Protein AF-A0A7J6NC53-F1 (afdb_monomer_lite)

Sequence (158 aa):
STALTKLRNRLVHRGLPVTLIGENATPLIERMGGYELSWRHTWKHVEFQRIMLKAQLEQEDNIMSLCRLREDDRVIILDRGAFDGRTFCTAGEWEKVRNSNHIYTDQELFDRYDVVIHMTSAAVDRPQFYSYGVGSTNESRFHTPSMAAEADKLGREF

InterPro domains:
  IPR053227 TRPL channel trafficking regulator [PTHR34932] (1-154)

Foldseek 3Di:
DVVQVVVCVVCVVVVAAEAEAEADQVVVQVVVVHDDPVCQPHVNLLVVLLVRLVVQVVVLVVVVVVVVVDPHDHYYHYPDFSCLSVLSDDPVSVCSSCPPPVDDDPVRRVVSDPDDDQDQDCLPVPVVPDWEDDPTPCNNHHDDSVSSNSSSVVVVVD

Secondary structure (DSSP, 8-state):
-HHHHHHHHHHHHTT--EEEE--SHHHHHHHHTS--GGGTTSHHHHHHHHHHHHHHHHHHHHHHHHHHTSSS--EEEESS-GGGGGGGS-HHHHHHHHHTTT---HHHHHTT-S---PPPPHHHH-GGG---STTSS-TT----HHHHHHHHHHTT--

Structure (mmCIF, N/CA/C/O backbone):
data_AF-A0A7J6NC53-F1
#
_entry.id   AF-A0A7J6NC53-F1
#
loop_
_atom_site.group_PDB
_atom_site.id
_atom_site.type_symbol
_atom_site.label_atom_id
_atom_site.label_alt_id
_atom_site.label_comp_id
_atom_site.label_asym_id
_atom_site.label_entity_id
_atom_site.label_seq_id
_atom_site.pdbx_PDB_ins_code
_atom_site.Cartn_x
_atom_site.Cartn_y
_atom_site.Cartn_z
_atom_site.occupancy
_atom_site.B_iso_or_equiv
_atom_site.auth_seq_id
_atom_site.auth_comp_id
_atom_site.auth_asym_id
_atom_site.auth_atom_id
_atom_site.pdbx_PDB_model_num
ATOM 1 N N . SER A 1 1 ? -10.082 3.911 -6.261 1.00 62.19 1 SER A N 1
ATOM 2 C CA . SER A 1 1 ? -10.318 2.481 -6.554 1.00 62.19 1 SER A CA 1
ATOM 3 C C . SER A 1 1 ? -11.799 2.113 -6.400 1.00 62.19 1 SER A C 1
ATOM 5 O O . SER A 1 1 ? -12.355 2.281 -5.322 1.00 62.19 1 SER A O 1
ATOM 7 N N . THR A 1 2 ? -12.464 1.621 -7.458 1.00 80.62 2 THR A N 1
ATOM 8 C CA . THR A 1 2 ? -13.907 1.264 -7.457 1.00 80.62 2 THR A CA 1
ATOM 9 C C . THR A 1 2 ? -14.245 0.087 -6.530 1.00 80.62 2 THR A C 1
ATOM 11 O O . THR A 1 2 ? -15.337 0.043 -5.961 1.00 80.62 2 THR A O 1
ATOM 14 N N . ALA A 1 3 ? -13.330 -0.874 -6.366 1.00 86.69 3 ALA A N 1
ATOM 15 C CA . ALA A 1 3 ? -13.553 -2.061 -5.537 1.00 86.69 3 ALA A CA 1
ATOM 16 C C . ALA A 1 3 ? -13.586 -1.719 -4.040 1.00 86.69 3 ALA A C 1
ATOM 18 O O . ALA A 1 3 ? -14.527 -2.105 -3.346 1.00 86.69 3 ALA A O 1
ATOM 19 N N . LEU A 1 4 ? -12.629 -0.914 -3.568 1.00 90.56 4 LEU A N 1
ATOM 20 C CA . LEU A 1 4 ? -12.551 -0.498 -2.165 1.00 90.56 4 LEU A CA 1
ATOM 21 C C . LEU A 1 4 ? -13.764 0.333 -1.745 1.00 90.56 4 LEU A C 1
ATOM 23 O O . LEU A 1 4 ? -14.346 0.091 -0.690 1.00 90.56 4 LEU A O 1
ATOM 27 N N . THR A 1 5 ? -14.220 1.254 -2.601 1.00 89.12 5 THR A N 1
ATOM 28 C CA . THR A 1 5 ? -15.446 2.021 -2.339 1.00 89.12 5 THR A CA 1
ATOM 29 C C . THR A 1 5 ? -16.669 1.109 -2.222 1.00 89.12 5 THR A C 1
ATOM 31 O O . THR A 1 5 ? -17.485 1.296 -1.319 1.00 89.12 5 THR A O 1
ATOM 34 N N . LYS A 1 6 ? -16.794 0.092 -3.088 1.00 93.25 6 LYS A N 1
ATOM 35 C CA . LYS A 1 6 ? -17.884 -0.895 -3.006 1.00 93.25 6 LYS A CA 1
ATOM 36 C C . LYS A 1 6 ? -17.812 -1.724 -1.720 1.00 93.25 6 LYS A C 1
ATOM 38 O O . LYS A 1 6 ? -18.848 -1.914 -1.085 1.00 93.25 6 LYS A O 1
ATOM 43 N N . LEU A 1 7 ? -16.622 -2.191 -1.335 1.00 94.19 7 LEU A N 1
ATOM 44 C CA . LEU A 1 7 ? -16.411 -2.956 -0.104 1.00 94.19 7 LEU A CA 1
ATOM 45 C C . LEU A 1 7 ? -16.778 -2.127 1.130 1.00 94.19 7 LEU A C 1
ATOM 47 O O . LEU A 1 7 ? -17.625 -2.549 1.916 1.00 94.19 7 LEU A O 1
ATOM 51 N N . ARG A 1 8 ? -16.231 -0.910 1.235 1.00 94.56 8 ARG A N 1
ATOM 52 C CA . ARG A 1 8 ? -16.557 0.048 2.297 1.00 94.56 8 ARG A CA 1
ATOM 53 C C . ARG A 1 8 ? -18.066 0.251 2.414 1.00 94.56 8 ARG A C 1
ATOM 55 O O . ARG A 1 8 ? -18.618 0.107 3.496 1.00 94.56 8 ARG A O 1
ATOM 62 N N . ASN A 1 9 ? -18.745 0.547 1.303 1.00 94.44 9 ASN A N 1
ATOM 63 C CA . ASN A 1 9 ? -20.187 0.807 1.317 1.00 94.44 9 ASN A CA 1
ATOM 64 C C . ASN A 1 9 ? -20.991 -0.411 1.799 1.00 94.44 9 ASN A C 1
ATOM 66 O O . ASN A 1 9 ? -21.963 -0.244 2.530 1.00 94.44 9 ASN A O 1
ATOM 70 N N . ARG A 1 10 ? -20.590 -1.632 1.421 1.00 96.00 10 ARG A N 1
ATOM 71 C CA . ARG A 1 10 ? -21.252 -2.861 1.883 1.00 96.00 10 ARG A CA 1
ATOM 72 C C . ARG A 1 10 ? -21.069 -3.102 3.379 1.00 96.00 10 ARG A C 1
ATOM 74 O O . ARG A 1 10 ? -22.021 -3.529 4.021 1.00 96.00 10 ARG A O 1
ATOM 81 N N . LEU A 1 11 ? -19.881 -2.841 3.921 1.00 95.69 11 LEU A N 1
ATOM 82 C CA . LEU A 1 11 ? -19.604 -2.995 5.353 1.00 95.69 11 LEU A CA 1
ATOM 83 C C . LEU A 1 11 ? -20.364 -1.955 6.180 1.00 95.69 11 LEU A C 1
ATOM 85 O O . LEU A 1 11 ? -21.060 -2.318 7.124 1.00 95.69 11 LEU A O 1
ATOM 89 N N . VAL A 1 12 ? -20.342 -0.693 5.746 1.00 95.38 12 VAL A N 1
ATOM 90 C CA . VAL A 1 12 ? -21.116 0.384 6.380 1.00 95.38 12 VAL A CA 1
ATOM 91 C C . VAL A 1 12 ? -22.616 0.082 6.348 1.00 95.38 12 VAL A C 1
ATOM 93 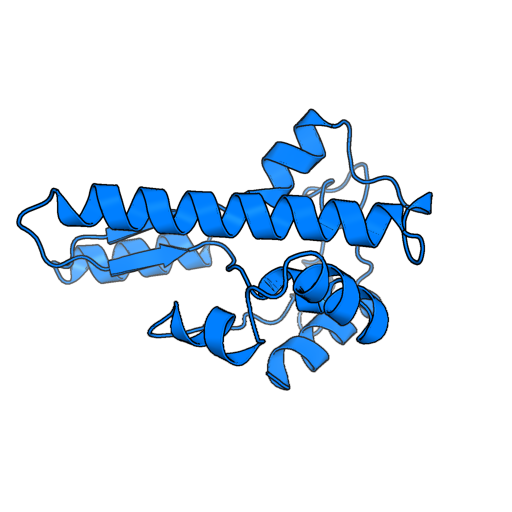O O . VAL A 1 12 ? -23.294 0.247 7.356 1.00 95.38 12 VAL A O 1
ATOM 96 N N . HIS A 1 13 ? -23.144 -0.432 5.232 1.00 96.69 13 HIS A N 1
ATOM 97 C CA . HIS A 1 13 ? -24.555 -0.829 5.139 1.00 96.69 13 HIS A CA 1
ATOM 98 C C . HIS A 1 13 ? -24.929 -1.974 6.097 1.00 96.69 13 HIS A C 1
ATOM 100 O O . HIS A 1 13 ? -26.090 -2.113 6.465 1.00 96.69 13 HIS A O 1
ATOM 106 N N . ARG A 1 14 ? -23.953 -2.781 6.526 1.00 96.31 14 ARG A N 1
ATOM 107 C CA . ARG A 1 14 ? -24.127 -3.824 7.547 1.00 96.31 14 ARG A CA 1
ATOM 108 C C . ARG A 1 14 ? -23.947 -3.307 8.979 1.00 96.31 14 ARG A C 1
ATOM 110 O O . ARG A 1 14 ? -23.967 -4.110 9.902 1.00 96.31 14 ARG A O 1
ATOM 117 N N . GLY A 1 15 ? -23.776 -1.998 9.164 1.00 95.81 15 GLY A N 1
ATOM 118 C CA . GLY A 1 15 ? -23.609 -1.373 10.476 1.00 95.81 15 GLY A CA 1
ATOM 119 C C . GLY A 1 15 ? -22.179 -1.401 11.015 1.00 95.81 15 GLY A C 1
ATOM 120 O O . GLY A 1 15 ? -21.986 -1.084 12.181 1.00 95.81 15 GLY A O 1
ATOM 121 N N . LEU A 1 16 ? -21.182 -1.758 10.197 1.00 95.38 16 LEU A N 1
ATOM 122 C CA . LEU A 1 16 ? -19.779 -1.758 10.614 1.00 95.38 16 LEU A CA 1
ATOM 123 C C . LEU A 1 16 ? -19.130 -0.400 10.307 1.00 95.38 16 LEU A C 1
ATOM 125 O O . LEU A 1 16 ? -19.106 0.007 9.139 1.00 95.38 16 LEU A O 1
ATOM 129 N N . PRO A 1 17 ? -18.566 0.299 11.305 1.00 95.69 17 PRO A N 1
ATOM 130 C CA . PRO A 1 17 ? -17.704 1.448 11.067 1.00 95.69 17 PRO A CA 1
ATOM 131 C C . PRO A 1 17 ? -16.481 1.050 10.234 1.00 95.69 17 PRO A C 1
ATOM 133 O O . PRO A 1 17 ? -15.879 -0.005 10.445 1.00 95.69 17 PRO A O 1
ATOM 136 N N . VAL A 1 18 ? -16.100 1.898 9.274 1.00 96.12 18 VAL A N 1
ATOM 137 C CA . VAL A 1 18 ? -14.970 1.627 8.374 1.00 96.12 18 VAL A CA 1
ATOM 138 C C . VAL A 1 18 ? -14.023 2.818 8.301 1.00 96.12 18 VAL A C 1
ATOM 140 O O . VAL A 1 18 ? -14.449 3.944 8.038 1.00 96.12 18 VAL A O 1
ATOM 143 N N . THR A 1 19 ? -12.728 2.547 8.442 1.00 95.56 19 THR A N 1
ATOM 144 C CA . THR A 1 19 ? -11.642 3.460 8.074 1.00 95.56 19 THR A CA 1
ATOM 145 C C . THR A 1 19 ? -11.059 2.998 6.738 1.00 95.56 19 THR A C 1
ATOM 147 O O . THR A 1 19 ? -10.536 1.894 6.655 1.00 95.56 19 THR A O 1
ATOM 150 N N . LEU A 1 20 ? -11.139 3.823 5.691 1.00 94.31 20 LEU A N 1
ATOM 151 C CA . LEU A 1 20 ? -10.489 3.545 4.405 1.00 94.31 20 LEU A CA 1
ATOM 152 C C . LEU A 1 20 ? -9.223 4.395 4.282 1.00 94.31 20 LEU A C 1
ATOM 154 O O . LEU A 1 20 ? -9.316 5.622 4.325 1.00 94.31 20 LEU A O 1
ATOM 158 N N . ILE A 1 21 ? -8.078 3.747 4.094 1.00 93.56 21 ILE A N 1
ATOM 159 C CA . ILE A 1 21 ? -6.770 4.383 3.933 1.00 93.56 21 ILE A CA 1
ATOM 160 C C . ILE A 1 21 ? -6.313 4.213 2.491 1.00 93.56 21 ILE A C 1
ATOM 162 O O . ILE A 1 21 ? -6.391 3.119 1.936 1.00 93.56 21 ILE A O 1
ATOM 166 N N . GLY A 1 22 ? -5.903 5.320 1.876 1.00 90.50 22 GLY A N 1
ATOM 167 C CA . GLY A 1 22 ? -5.344 5.323 0.529 1.00 90.50 22 GLY A CA 1
ATOM 168 C C . GLY A 1 22 ? -3.864 4.952 0.525 1.00 90.50 22 GLY A C 1
ATOM 169 O O . GLY A 1 22 ? -3.184 5.079 1.539 1.00 90.50 22 GLY A O 1
ATOM 170 N N . GLU A 1 23 ? -3.381 4.552 -0.644 1.00 88.75 23 GLU A N 1
ATOM 171 C CA . GLU A 1 23 ? -1.981 4.207 -0.870 1.00 88.75 23 GLU A CA 1
ATOM 172 C C . GLU A 1 23 ? -1.049 5.434 -0.800 1.00 88.75 23 GLU A C 1
ATOM 174 O O . GLU A 1 23 ? -1.476 6.572 -1.020 1.00 88.75 23 GLU A O 1
ATOM 179 N N . ASN A 1 24 ? 0.234 5.202 -0.497 1.00 89.56 24 ASN A N 1
ATOM 180 C CA . ASN A 1 24 ? 1.244 6.265 -0.377 1.00 89.56 24 ASN A CA 1
ATOM 181 C C . ASN A 1 24 ? 2.072 6.503 -1.650 1.00 89.56 24 ASN A C 1
ATOM 183 O O . ASN A 1 24 ? 2.637 7.582 -1.824 1.00 89.56 24 ASN A O 1
ATOM 187 N N . ALA A 1 25 ? 2.183 5.515 -2.532 1.00 88.25 25 ALA A N 1
ATOM 188 C CA . ALA A 1 25 ? 3.075 5.534 -3.683 1.00 88.25 25 ALA A CA 1
ATOM 189 C C . ALA A 1 25 ? 2.710 6.607 -4.721 1.00 88.25 25 ALA A C 1
ATOM 191 O O . ALA A 1 25 ? 3.568 7.429 -5.032 1.00 88.25 25 ALA A O 1
ATOM 192 N N . THR A 1 26 ? 1.480 6.659 -5.246 1.00 88.75 26 THR A N 1
ATOM 193 C CA . THR A 1 26 ? 1.084 7.651 -6.268 1.00 88.75 26 THR A CA 1
ATOM 194 C C . THR A 1 26 ? 1.333 9.082 -5.804 1.00 88.75 26 THR A C 1
ATOM 196 O O . THR A 1 26 ? 2.053 9.787 -6.512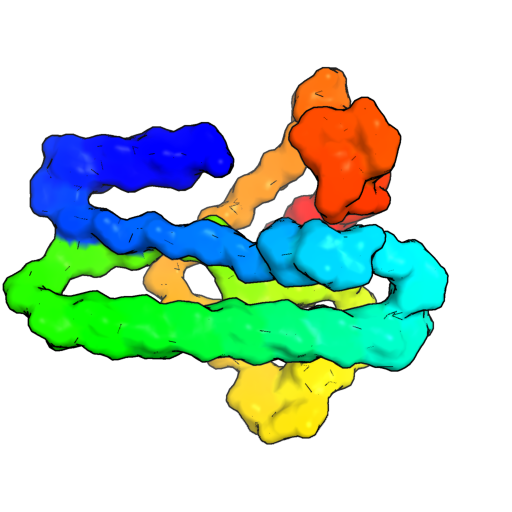 1.00 88.75 26 THR A O 1
ATOM 199 N N . PRO A 1 27 ? 0.847 9.536 -4.626 1.00 91.38 27 PRO A N 1
ATOM 200 C CA . PRO A 1 27 ? 1.053 10.924 -4.227 1.00 91.38 27 PRO A CA 1
ATOM 201 C C . PRO A 1 27 ? 2.528 11.257 -3.970 1.00 91.38 27 PRO A C 1
ATOM 203 O O . PRO A 1 27 ? 2.927 12.409 -4.139 1.00 91.38 27 PRO A O 1
ATOM 206 N N . LEU A 1 28 ? 3.356 10.292 -3.555 1.00 91.00 28 LEU A N 1
ATOM 207 C CA . LEU A 1 28 ? 4.797 10.508 -3.391 1.00 91.00 28 LEU A CA 1
ATOM 208 C C . LEU A 1 28 ? 5.528 10.551 -4.738 1.00 91.00 28 LEU A C 1
ATOM 210 O O . LEU A 1 28 ? 6.347 11.442 -4.958 1.00 91.00 28 LEU A O 1
ATOM 214 N N . ILE A 1 29 ? 5.208 9.628 -5.647 1.00 90.44 29 ILE A N 1
ATOM 215 C CA . ILE A 1 29 ? 5.777 9.558 -6.997 1.00 90.44 29 ILE A CA 1
ATOM 216 C C . ILE A 1 29 ? 5.442 10.833 -7.773 1.00 90.44 29 ILE A C 1
ATOM 218 O O . ILE A 1 29 ? 6.339 11.450 -8.339 1.00 90.44 29 ILE A O 1
ATOM 222 N N . GLU A 1 30 ? 4.181 11.267 -7.760 1.00 88.88 30 GLU A N 1
ATOM 223 C CA . GLU A 1 30 ? 3.746 12.491 -8.441 1.00 88.88 30 GLU A CA 1
ATOM 224 C C . GLU A 1 30 ? 4.477 13.728 -7.905 1.00 88.88 30 GLU A C 1
ATOM 226 O O . GLU A 1 30 ? 5.000 14.522 -8.686 1.00 88.88 30 GLU A O 1
ATOM 231 N N . ARG A 1 31 ? 4.597 13.871 -6.577 1.00 89.81 31 ARG A N 1
ATOM 232 C CA . ARG A 1 31 ? 5.298 15.011 -5.953 1.00 89.81 31 ARG A CA 1
ATOM 233 C C . ARG A 1 31 ? 6.794 15.052 -6.251 1.00 89.81 31 ARG A C 1
ATOM 235 O O . ARG A 1 31 ? 7.376 16.132 -6.246 1.00 89.81 31 ARG A O 1
ATOM 242 N N . MET A 1 32 ? 7.411 13.902 -6.497 1.00 88.88 32 MET A N 1
ATOM 243 C CA . MET A 1 32 ? 8.819 13.802 -6.884 1.00 88.88 32 MET A CA 1
ATOM 244 C C . MET A 1 32 ? 9.044 14.076 -8.383 1.00 88.88 32 MET A C 1
ATOM 246 O O . MET A 1 32 ? 10.188 14.208 -8.809 1.00 88.88 32 MET A O 1
ATOM 250 N N . GLY A 1 33 ? 7.974 14.192 -9.179 1.00 87.50 33 GLY A N 1
ATOM 251 C CA . GLY A 1 33 ? 8.052 14.368 -10.632 1.00 87.50 33 GLY A CA 1
ATOM 252 C C . GLY A 1 33 ? 8.041 13.058 -11.424 1.00 87.50 33 GLY A C 1
ATOM 253 O O . GLY A 1 33 ? 8.455 13.042 -12.580 1.00 87.50 33 GLY A O 1
ATOM 254 N N . GLY A 1 34 ? 7.567 11.965 -10.824 1.00 87.25 34 GLY A N 1
ATOM 255 C CA . GLY A 1 34 ? 7.485 10.645 -11.443 1.00 87.25 34 GLY A CA 1
ATOM 256 C C . GLY A 1 34 ? 8.563 9.674 -10.960 1.00 87.25 34 GLY A C 1
ATOM 257 O O . GLY A 1 34 ? 9.501 10.033 -10.250 1.00 87.25 34 GLY A O 1
ATOM 258 N N . TYR A 1 35 ? 8.404 8.404 -11.332 1.00 87.56 35 TYR A N 1
ATOM 259 C CA . TYR A 1 35 ? 9.418 7.378 -11.105 1.00 87.56 35 TYR A CA 1
ATOM 260 C C . TYR A 1 35 ? 10.396 7.360 -12.280 1.00 87.56 35 TYR A C 1
ATOM 262 O O . TYR A 1 35 ? 9.989 7.273 -13.439 1.00 87.56 35 TYR A O 1
ATOM 270 N N . GLU A 1 36 ? 11.688 7.401 -11.978 1.00 89.19 36 GLU A N 1
ATOM 2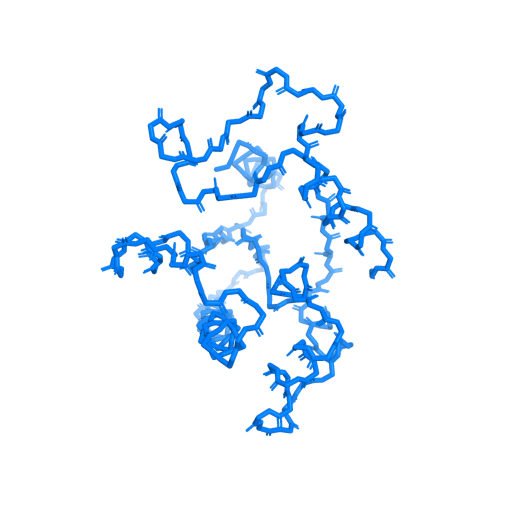71 C CA . GLU A 1 36 ? 12.746 7.395 -12.980 1.00 89.19 36 GLU A CA 1
ATOM 272 C C . GLU A 1 36 ? 13.117 5.953 -13.362 1.00 89.19 36 GLU A C 1
ATOM 274 O O . GLU A 1 36 ? 13.669 5.192 -12.564 1.00 89.19 36 GLU A O 1
ATOM 279 N N . LEU A 1 37 ? 12.831 5.573 -14.611 1.00 87.06 37 LEU A N 1
ATOM 280 C CA . LEU A 1 37 ? 13.020 4.204 -15.105 1.00 87.06 37 LEU A CA 1
ATOM 281 C C . LEU A 1 37 ? 14.476 3.726 -15.018 1.00 87.06 37 LEU A C 1
ATOM 283 O O . LEU A 1 37 ? 14.707 2.532 -14.821 1.00 87.06 37 LEU A O 1
ATOM 287 N N . SER A 1 38 ? 15.454 4.635 -15.107 1.00 91.38 38 SER A N 1
ATOM 288 C CA . SER A 1 38 ? 16.876 4.293 -14.956 1.00 91.38 38 SER A CA 1
ATOM 289 C C . SER A 1 38 ? 17.268 3.840 -13.544 1.00 91.38 38 SER A C 1
ATOM 291 O O . SER A 1 38 ? 18.379 3.350 -13.345 1.00 91.38 38 SER A O 1
ATOM 293 N N . TRP A 1 39 ? 16.386 3.969 -12.547 1.00 93.44 39 TRP A N 1
ATOM 294 C CA . TRP A 1 39 ? 16.656 3.482 -11.191 1.00 93.44 39 TRP A CA 1
ATOM 295 C C . TRP A 1 39 ? 16.502 1.973 -11.064 1.00 93.44 39 TRP A C 1
ATOM 297 O O . TRP A 1 39 ? 17.095 1.379 -10.159 1.00 93.44 39 TRP A O 1
ATOM 307 N N . ARG A 1 40 ? 15.730 1.350 -11.953 1.00 90.88 40 ARG A N 1
ATOM 308 C CA . ARG A 1 40 ? 15.425 -0.078 -11.914 1.00 90.88 40 ARG A CA 1
ATOM 309 C C . ARG A 1 40 ? 16.715 -0.909 -11.928 1.00 90.88 40 ARG A C 1
ATOM 311 O O . ARG A 1 40 ? 17.641 -0.597 -12.670 1.00 90.88 40 ARG A O 1
ATOM 318 N N . HIS A 1 41 ? 16.787 -1.953 -11.102 1.00 91.19 41 HIS A N 1
ATOM 319 C CA . HIS A 1 41 ? 17.986 -2.795 -10.947 1.00 91.19 41 HIS A CA 1
ATOM 320 C C . HIS A 1 41 ? 19.227 -2.075 -10.393 1.00 91.19 41 HIS A C 1
ATOM 322 O O . HIS A 1 41 ? 20.333 -2.616 -10.424 1.00 91.19 41 HIS A O 1
ATOM 328 N N . THR A 1 42 ? 19.058 -0.873 -9.835 1.00 96.06 42 THR A N 1
ATOM 329 C CA . THR A 1 42 ? 20.118 -0.128 -9.146 1.00 96.06 42 THR A CA 1
ATOM 330 C C . THR A 1 42 ? 19.809 0.022 -7.657 1.00 96.06 42 THR A C 1
ATOM 332 O O . THR A 1 42 ? 18.686 -0.197 -7.200 1.00 96.06 42 THR A O 1
ATOM 335 N N . TRP A 1 43 ? 20.800 0.471 -6.883 1.00 95.44 43 TRP A N 1
ATOM 336 C CA . TRP A 1 43 ? 20.610 0.795 -5.467 1.00 95.44 43 TRP A CA 1
ATOM 337 C C . TRP A 1 43 ? 19.526 1.863 -5.237 1.00 95.44 43 TRP A C 1
ATOM 339 O O . TRP A 1 43 ? 18.887 1.855 -4.189 1.00 95.44 43 TRP A O 1
ATOM 349 N N . LYS A 1 44 ? 19.274 2.744 -6.218 1.00 95.88 44 LYS A N 1
ATOM 350 C CA . LYS A 1 44 ? 18.236 3.779 -6.121 1.00 95.88 44 LYS A CA 1
ATOM 351 C C . LYS A 1 44 ? 16.834 3.178 -6.069 1.00 95.88 44 LYS A C 1
ATOM 353 O O . LYS A 1 44 ? 15.997 3.687 -5.338 1.00 95.88 44 LYS A O 1
ATOM 358 N N . HIS A 1 45 ? 16.580 2.086 -6.797 1.00 94.81 45 HIS A N 1
ATOM 359 C CA . HIS A 1 45 ? 15.294 1.383 -6.729 1.00 94.81 45 HIS A CA 1
ATOM 360 C C . HIS A 1 45 ? 15.088 0.707 -5.375 1.00 94.81 45 HIS A C 1
ATOM 362 O O . HIS A 1 45 ? 14.011 0.818 -4.800 1.00 94.81 45 HIS A O 1
ATOM 368 N N . VAL A 1 46 ? 16.132 0.077 -4.832 1.00 94.62 46 VAL A N 1
ATOM 369 C CA . VAL A 1 46 ? 16.098 -0.496 -3.475 1.00 94.62 46 VAL A CA 1
ATOM 370 C C . VAL A 1 46 ? 15.778 0.591 -2.447 1.00 94.62 46 VAL A C 1
ATOM 372 O O . VAL A 1 46 ? 14.883 0.424 -1.625 1.00 94.62 46 VAL A O 1
ATOM 375 N N . GLU A 1 47 ? 16.459 1.733 -2.528 1.00 94.19 47 GLU A N 1
ATOM 376 C CA . GLU A 1 47 ? 16.234 2.851 -1.613 1.00 94.19 47 GLU A CA 1
ATOM 377 C C . GLU A 1 47 ? 14.834 3.463 -1.770 1.00 94.19 47 GLU A C 1
ATOM 379 O O . GLU A 1 47 ? 14.160 3.741 -0.781 1.00 94.19 47 GLU A O 1
ATOM 384 N N . PHE A 1 48 ? 14.351 3.598 -3.004 1.00 94.00 48 PHE A N 1
ATOM 385 C CA . PHE A 1 48 ? 12.986 4.031 -3.291 1.00 94.00 48 PHE A CA 1
ATOM 386 C C . PHE A 1 48 ? 11.948 3.104 -2.640 1.00 94.00 48 PHE A C 1
ATOM 388 O O . PHE A 1 48 ? 11.061 3.573 -1.929 1.00 94.00 48 PHE A O 1
ATOM 395 N N . GLN A 1 49 ? 12.082 1.787 -2.818 1.00 93.56 49 GLN A N 1
ATOM 396 C CA . GLN A 1 49 ? 11.175 0.801 -2.219 1.00 93.56 49 GLN A CA 1
ATOM 397 C C . GLN A 1 49 ? 11.256 0.804 -0.686 1.00 93.56 49 GLN A C 1
ATOM 399 O O . GLN A 1 49 ? 10.235 0.666 -0.017 1.00 93.56 49 GLN A O 1
ATOM 404 N N . ARG A 1 50 ? 12.442 1.051 -0.116 1.00 92.44 50 ARG A N 1
ATOM 405 C CA . ARG A 1 50 ? 12.631 1.222 1.332 1.00 92.44 50 ARG A CA 1
ATOM 406 C C . ARG A 1 50 ? 11.873 2.431 1.876 1.00 92.44 50 ARG A C 1
ATOM 408 O O . ARG A 1 50 ? 11.230 2.331 2.920 1.00 92.44 50 ARG A O 1
ATOM 415 N N . ILE A 1 51 ? 11.929 3.563 1.175 1.00 92.75 51 ILE A N 1
ATOM 416 C CA . ILE A 1 51 ? 11.181 4.773 1.542 1.00 92.75 51 ILE A CA 1
ATOM 417 C C . ILE A 1 51 ? 9.672 4.498 1.494 1.00 92.75 51 ILE A C 1
ATOM 419 O O . ILE A 1 51 ? 8.963 4.873 2.428 1.00 92.75 51 ILE A O 1
ATOM 423 N N . MET A 1 52 ? 9.193 3.794 0.462 1.00 93.12 52 MET A N 1
ATOM 424 C CA . MET A 1 52 ? 7.778 3.423 0.337 1.00 93.12 52 MET A CA 1
ATOM 425 C C . MET A 1 52 ? 7.320 2.486 1.460 1.00 93.12 52 MET A C 1
ATOM 427 O O . MET A 1 52 ? 6.293 2.747 2.083 1.00 93.12 52 MET A O 1
ATOM 431 N N . LEU A 1 53 ? 8.105 1.449 1.771 1.00 93.12 53 LEU A N 1
ATOM 432 C CA . LEU A 1 53 ? 7.828 0.537 2.883 1.00 93.12 53 LEU A CA 1
ATOM 433 C C . LEU A 1 53 ? 7.754 1.291 4.216 1.00 93.12 53 LEU A C 1
ATOM 435 O O . LEU A 1 53 ? 6.815 1.100 4.984 1.00 93.12 53 LEU A O 1
ATOM 439 N N . LYS A 1 54 ? 8.712 2.188 4.477 1.00 92.12 54 LYS A N 1
ATOM 440 C CA . LYS A 1 54 ? 8.723 3.002 5.697 1.00 92.12 54 LYS A CA 1
ATOM 441 C C . LYS A 1 54 ? 7.471 3.879 5.806 1.00 92.12 54 LYS A C 1
ATOM 443 O O . LYS A 1 54 ? 6.833 3.878 6.853 1.00 92.12 54 LYS A O 1
ATOM 448 N N . ALA A 1 55 ? 7.110 4.586 4.735 1.00 93.38 55 ALA A N 1
ATOM 449 C CA . ALA A 1 55 ? 5.919 5.434 4.717 1.00 93.38 55 ALA A CA 1
ATOM 450 C C . ALA A 1 55 ? 4.634 4.625 4.960 1.00 93.38 55 ALA A C 1
ATOM 452 O O . ALA A 1 55 ? 3.764 5.063 5.710 1.00 93.38 55 ALA A O 1
ATOM 453 N N . GLN A 1 56 ? 4.540 3.427 4.374 1.00 93.94 56 GLN A N 1
ATOM 454 C CA . GLN A 1 56 ? 3.409 2.523 4.561 1.00 93.94 56 GLN A CA 1
ATOM 455 C C . GLN A 1 56 ? 3.279 2.051 6.014 1.00 93.94 56 GLN A C 1
ATOM 457 O O . GLN A 1 56 ? 2.199 2.148 6.590 1.00 93.94 56 GLN A O 1
ATOM 462 N N . LEU A 1 57 ? 4.379 1.603 6.627 1.00 93.25 57 LEU A N 1
ATOM 463 C CA . LEU A 1 57 ? 4.392 1.168 8.026 1.00 93.25 57 LEU A CA 1
ATOM 464 C C . LEU A 1 57 ? 4.015 2.309 8.980 1.00 93.25 57 LEU A C 1
ATOM 466 O O . LEU A 1 57 ? 3.141 2.139 9.826 1.00 93.25 57 LEU A O 1
ATOM 470 N N . GLU A 1 58 ? 4.608 3.493 8.797 1.00 94.19 58 GLU A N 1
ATOM 471 C CA . GLU A 1 58 ? 4.291 4.672 9.612 1.00 94.19 58 GLU A CA 1
ATOM 472 C C . GLU A 1 58 ? 2.821 5.088 9.462 1.00 94.19 58 GLU A C 1
ATOM 474 O O . GLU A 1 58 ? 2.174 5.452 10.445 1.00 94.19 58 GLU A O 1
ATOM 479 N N . GLN A 1 59 ? 2.260 5.030 8.250 1.00 95.00 59 GLN A N 1
ATOM 480 C CA . GLN A 1 59 ? 0.846 5.331 8.034 1.00 95.00 59 GLN A CA 1
ATOM 481 C C . GLN A 1 59 ? -0.053 4.314 8.747 1.00 95.00 59 GLN A C 1
ATOM 483 O O . GLN A 1 59 ? -0.984 4.717 9.444 1.00 95.00 59 GLN A O 1
ATOM 488 N N . GLU A 1 60 ? 0.226 3.018 8.605 1.00 95.19 60 GLU A N 1
ATOM 489 C CA . GLU A 1 60 ? -0.534 1.957 9.269 1.00 95.19 60 GLU A CA 1
ATOM 490 C C . GLU A 1 60 ? -0.507 2.109 10.795 1.00 95.19 60 GLU A C 1
ATOM 492 O O . GLU A 1 60 ? -1.567 2.125 11.423 1.00 95.19 60 GLU A O 1
ATOM 497 N N . ASP A 1 61 ? 0.672 2.312 11.390 1.00 95.50 61 ASP A N 1
ATOM 498 C CA . ASP A 1 61 ? 0.831 2.458 12.842 1.00 95.50 61 ASP A CA 1
ATOM 499 C C . ASP A 1 61 ? 0.094 3.697 13.379 1.00 95.50 61 ASP A C 1
ATOM 501 O O . ASP A 1 61 ? -0.580 3.645 14.418 1.00 95.50 61 ASP A O 1
ATOM 505 N N . ASN A 1 62 ? 0.158 4.812 12.645 1.00 96.19 62 ASN A N 1
ATOM 506 C CA . ASN A 1 62 ? -0.564 6.035 12.989 1.00 96.19 62 ASN A CA 1
ATOM 507 C C . ASN A 1 62 ? -2.083 5.839 12.908 1.00 96.19 62 ASN A C 1
ATOM 509 O O . ASN A 1 62 ? -2.808 6.254 13.814 1.00 96.19 62 ASN A O 1
ATOM 513 N N . ILE A 1 63 ? -2.583 5.185 11.856 1.00 95.38 63 ILE A N 1
ATOM 514 C CA . ILE A 1 63 ? -4.017 4.909 11.707 1.00 95.38 63 ILE A CA 1
ATOM 515 C C . ILE A 1 63 ? -4.510 3.957 12.791 1.00 95.38 63 ILE A C 1
ATOM 517 O O . ILE A 1 63 ? -5.569 4.211 13.366 1.00 95.38 63 ILE A O 1
ATOM 521 N N . MET A 1 64 ? -3.749 2.911 13.110 1.00 94.81 64 MET A N 1
ATOM 522 C CA . MET A 1 64 ? -4.067 2.007 14.215 1.00 94.81 64 MET A CA 1
ATOM 523 C C . MET A 1 64 ? -4.152 2.770 15.536 1.00 94.81 64 MET A C 1
ATOM 525 O O . MET A 1 64 ? -5.123 2.617 16.277 1.00 94.81 64 MET A O 1
ATOM 529 N N . SER A 1 65 ? -3.187 3.652 15.804 1.00 95.94 65 SER A N 1
ATOM 530 C CA . SER A 1 65 ? -3.175 4.485 17.011 1.00 95.94 65 SER A CA 1
ATOM 531 C C . SER A 1 65 ? -4.384 5.421 17.078 1.00 95.94 65 SER A C 1
ATOM 533 O O . SER A 1 65 ? -5.046 5.490 18.109 1.00 95.94 65 SER A O 1
ATOM 535 N N . LEU A 1 66 ? -4.740 6.077 15.970 1.00 95.31 66 LEU A N 1
ATOM 536 C CA . LEU A 1 66 ? -5.929 6.934 15.885 1.00 95.31 66 LEU A CA 1
ATOM 537 C C . LEU A 1 66 ? -7.238 6.148 16.026 1.00 95.31 66 LEU A C 1
ATOM 539 O O . LEU A 1 66 ? -8.203 6.656 16.595 1.00 95.31 66 LEU A O 1
ATOM 543 N N . CYS A 1 67 ? -7.293 4.921 15.508 1.00 94.44 67 CYS A N 1
ATOM 544 C CA . CYS A 1 67 ? -8.457 4.049 15.639 1.00 94.44 67 CYS A CA 1
ATOM 545 C C . CYS A 1 67 ? -8.653 3.583 17.086 1.00 94.44 67 CYS A C 1
ATOM 547 O O . CYS A 1 67 ? -9.787 3.547 17.545 1.00 94.44 67 CYS A O 1
ATOM 549 N N . ARG A 1 68 ? -7.567 3.326 17.829 1.00 94.00 68 ARG A N 1
ATOM 550 C CA . ARG A 1 68 ? -7.609 2.963 19.259 1.00 94.00 68 ARG A CA 1
ATOM 551 C C . ARG A 1 68 ? -8.133 4.071 20.176 1.00 94.00 68 ARG A C 1
ATOM 553 O O . ARG A 1 68 ? -8.508 3.780 21.303 1.00 94.00 68 ARG A O 1
ATOM 560 N N . LEU A 1 69 ? -8.162 5.325 19.721 1.00 96.00 69 LEU A N 1
ATOM 561 C CA . LEU A 1 69 ? -8.766 6.438 20.469 1.00 96.00 69 LEU A CA 1
ATOM 562 C C . LEU A 1 69 ? -10.300 6.440 20.414 1.00 96.00 69 LEU A C 1
ATOM 564 O O . LEU A 1 69 ? -10.932 7.317 20.998 1.00 96.00 69 LEU A O 1
ATOM 568 N N . ARG A 1 70 ? -10.901 5.524 19.654 1.00 92.44 70 ARG A N 1
ATOM 569 C CA . ARG A 1 70 ? -12.345 5.454 19.451 1.00 92.44 70 ARG A CA 1
ATOM 570 C C . ARG A 1 70 ? -12.953 4.356 20.310 1.00 92.44 70 ARG A C 1
ATOM 572 O O . ARG A 1 70 ? -12.283 3.401 20.679 1.00 92.44 70 ARG A O 1
ATOM 579 N N . GLU A 1 71 ? -14.242 4.499 20.588 1.00 93.88 71 GLU A N 1
ATOM 580 C CA . GLU A 1 71 ? -15.021 3.564 21.411 1.00 93.88 71 GLU A CA 1
ATOM 581 C C . GLU A 1 71 ? -15.733 2.485 20.570 1.00 93.88 71 GLU A C 1
ATOM 583 O O . GLU A 1 71 ? -16.600 1.778 21.080 1.00 93.88 71 GLU A O 1
ATOM 588 N N . ASP A 1 72 ? -15.412 2.375 19.275 1.00 93.31 72 ASP A N 1
ATOM 589 C CA . ASP A 1 72 ? -16.071 1.473 18.332 1.00 93.31 72 ASP A CA 1
ATOM 590 C C . ASP A 1 72 ? -15.142 0.395 17.763 1.00 93.31 72 ASP A C 1
ATOM 592 O O . ASP A 1 72 ? -13.999 0.662 17.387 1.00 93.31 72 ASP A O 1
ATOM 596 N N . ASP A 1 73 ? -15.682 -0.816 17.601 1.00 92.25 73 ASP A N 1
ATOM 597 C CA . ASP A 1 73 ? -15.072 -1.825 16.740 1.00 92.25 73 ASP A CA 1
ATOM 598 C C . ASP A 1 73 ? -15.217 -1.381 15.283 1.00 92.25 73 ASP A C 1
ATOM 600 O O . ASP A 1 73 ? -16.310 -1.043 14.814 1.00 92.25 73 ASP A O 1
ATOM 604 N N . ARG A 1 74 ? -14.108 -1.378 14.543 1.00 94.06 74 ARG A N 1
ATOM 605 C CA . ARG A 1 74 ? -14.075 -0.875 13.168 1.00 94.06 74 ARG A CA 1
ATOM 606 C C . ARG A 1 74 ? -13.204 -1.715 12.262 1.00 94.06 74 ARG A C 1
ATOM 608 O O . ARG A 1 74 ? -12.170 -2.234 12.665 1.00 94.06 74 ARG A O 1
ATOM 615 N N . VAL A 1 75 ? -13.597 -1.762 10.996 1.00 96.50 75 VAL A N 1
ATOM 616 C CA . VAL A 1 75 ? -12.802 -2.390 9.942 1.00 96.50 75 VAL A CA 1
ATOM 617 C C . VAL A 1 75 ? -11.881 -1.346 9.325 1.00 96.50 75 VAL A C 1
ATOM 619 O O . VAL A 1 75 ? -12.335 -0.290 8.875 1.00 96.50 75 VAL A O 1
ATOM 622 N N . ILE A 1 76 ? -10.587 -1.642 9.271 1.00 96.12 76 ILE A N 1
ATOM 623 C CA . ILE A 1 76 ? -9.609 -0.829 8.548 1.00 96.12 76 ILE A CA 1
ATOM 624 C C . ILE A 1 76 ? -9.377 -1.486 7.192 1.00 96.12 76 ILE A C 1
ATOM 626 O O . ILE A 1 76 ? -9.081 -2.672 7.101 1.00 96.12 76 ILE A O 1
ATOM 630 N N . ILE A 1 77 ? -9.555 -0.714 6.126 1.00 96.12 77 ILE A N 1
ATOM 631 C CA . ILE A 1 77 ? -9.304 -1.145 4.755 1.00 96.12 77 ILE A CA 1
ATOM 632 C C . ILE A 1 77 ? -8.139 -0.323 4.232 1.00 96.12 77 ILE A C 1
ATOM 634 O O . ILE A 1 77 ? -8.217 0.906 4.202 1.00 96.12 77 ILE A O 1
ATOM 638 N N . LEU A 1 78 ? -7.094 -1.007 3.787 1.00 95.00 78 LEU A N 1
ATOM 639 C CA . LEU A 1 78 ? -5.908 -0.390 3.215 1.00 95.00 78 LEU A CA 1
ATOM 640 C C . LEU A 1 78 ? -5.929 -0.577 1.690 1.00 95.00 78 LEU A C 1
ATOM 642 O O . LEU A 1 78 ? -6.105 -1.690 1.188 1.00 95.00 78 LEU A O 1
ATOM 646 N N . ASP A 1 79 ? -5.798 0.516 0.941 1.00 93.50 79 ASP A N 1
ATOM 647 C CA . ASP A 1 79 ? -5.409 0.472 -0.468 1.00 93.50 79 ASP A CA 1
ATOM 648 C C . ASP A 1 79 ? -3.893 0.242 -0.488 1.00 93.50 79 ASP A C 1
ATOM 650 O O . ASP A 1 79 ? -3.142 1.184 -0.253 1.00 93.50 79 ASP A O 1
ATOM 654 N N . ARG A 1 80 ? -3.469 -1.011 -0.724 1.00 91.75 80 ARG A N 1
ATOM 655 C CA . ARG A 1 80 ? -2.080 -1.518 -0.601 1.00 91.75 80 ARG A CA 1
ATOM 656 C C . ARG A 1 80 ? -1.636 -1.761 0.849 1.00 91.75 80 ARG A C 1
ATOM 658 O O . ARG A 1 80 ? -2.252 -1.278 1.789 1.00 91.75 80 ARG A O 1
ATOM 665 N N . GLY A 1 81 ? -0.569 -2.543 1.014 1.00 92.12 81 GLY A N 1
ATOM 666 C CA . GLY A 1 81 ? 0.031 -2.869 2.311 1.00 92.12 81 GLY A CA 1
ATOM 667 C C . GLY A 1 81 ? 1.558 -2.902 2.237 1.00 92.12 81 GLY A C 1
ATOM 668 O O . GLY A 1 81 ? 2.141 -2.803 1.159 1.00 92.12 81 GLY A O 1
ATOM 669 N N . ALA A 1 82 ? 2.215 -3.060 3.379 1.00 91.75 82 ALA A N 1
ATOM 670 C CA . ALA A 1 82 ? 3.663 -3.072 3.551 1.00 91.75 82 ALA A CA 1
ATOM 671 C C . ALA A 1 82 ? 4.368 -4.115 2.667 1.00 91.75 82 ALA A C 1
ATOM 673 O O . ALA A 1 82 ? 5.469 -3.871 2.178 1.00 91.75 82 ALA A O 1
ATOM 674 N N . PHE A 1 83 ? 3.721 -5.250 2.388 1.00 89.81 83 PHE A N 1
ATOM 675 C CA . PHE A 1 83 ? 4.295 -6.284 1.527 1.00 89.81 83 PHE A CA 1
ATOM 676 C C . PHE A 1 83 ? 4.213 -5.984 0.019 1.00 89.81 83 PHE A C 1
ATOM 678 O O . PHE A 1 83 ? 4.851 -6.656 -0.788 1.00 89.81 83 PHE A O 1
ATOM 685 N N . ASP A 1 84 ? 3.470 -4.956 -0.394 1.00 90.25 84 ASP A N 1
ATOM 686 C CA . ASP A 1 84 ? 3.213 -4.655 -1.808 1.00 90.25 84 ASP A CA 1
ATOM 687 C C . ASP A 1 84 ? 4.503 -4.399 -2.615 1.00 90.25 84 ASP A C 1
ATOM 689 O O . ASP A 1 84 ? 4.636 -4.856 -3.756 1.00 90.25 84 ASP A O 1
ATOM 693 N N . GLY A 1 85 ? 5.501 -3.775 -1.975 1.00 90.12 85 GLY A N 1
ATOM 694 C CA . GLY A 1 85 ? 6.834 -3.504 -2.529 1.00 90.12 85 GLY A CA 1
ATOM 695 C C . GLY A 1 85 ? 7.560 -4.742 -3.073 1.00 90.12 85 GLY A C 1
ATOM 696 O O . GLY A 1 85 ? 8.328 -4.644 -4.038 1.00 90.12 85 GLY A O 1
ATOM 697 N N . ARG A 1 86 ? 7.274 -5.932 -2.516 1.00 90.81 86 ARG A N 1
ATOM 698 C CA . ARG A 1 86 ? 7.859 -7.214 -2.941 1.00 90.81 86 ARG A CA 1
ATOM 699 C C . ARG A 1 86 ? 7.639 -7.482 -4.424 1.00 90.81 86 ARG A C 1
ATOM 701 O O . ARG A 1 86 ? 8.536 -8.017 -5.078 1.00 90.81 86 ARG A O 1
ATOM 708 N N . THR A 1 87 ? 6.463 -7.131 -4.943 1.00 90.06 87 THR A N 1
ATOM 709 C CA . THR A 1 87 ? 6.072 -7.394 -6.339 1.00 90.06 87 THR A CA 1
ATOM 710 C C . THR A 1 87 ? 6.847 -6.542 -7.346 1.00 90.06 87 THR A C 1
ATOM 712 O O . THR A 1 87 ? 6.924 -6.889 -8.524 1.00 90.06 87 THR A O 1
ATOM 715 N N . PHE A 1 88 ? 7.491 -5.470 -6.876 1.00 89.12 88 PHE A N 1
ATOM 716 C CA . PHE A 1 88 ? 8.316 -4.568 -7.680 1.00 89.12 88 PHE A CA 1
ATOM 717 C C . PHE A 1 88 ? 9.818 -4.849 -7.557 1.00 89.12 88 PHE A C 1
ATOM 719 O O . PHE A 1 88 ? 10.625 -4.128 -8.146 1.00 89.12 88 PHE A O 1
ATOM 726 N N . CYS A 1 89 ? 10.206 -5.872 -6.796 1.00 91.50 89 CYS A N 1
ATOM 727 C CA . CYS A 1 89 ? 11.595 -6.206 -6.511 1.00 91.50 89 CYS A CA 1
ATOM 728 C C . CYS A 1 89 ? 11.931 -7.627 -6.974 1.00 91.50 89 CYS A C 1
ATOM 730 O O . CYS A 1 89 ? 11.150 -8.568 -6.814 1.00 91.50 89 CYS A O 1
ATOM 732 N N . THR A 1 90 ? 13.155 -7.819 -7.458 1.00 92.19 90 THR A N 1
ATOM 733 C CA . THR A 1 90 ? 13.785 -9.145 -7.441 1.00 92.19 90 THR A CA 1
ATOM 734 C C . THR A 1 90 ? 13.969 -9.619 -5.995 1.00 92.19 90 THR A C 1
ATOM 736 O O . THR A 1 90 ? 13.997 -8.810 -5.065 1.00 92.19 90 THR A O 1
ATOM 739 N N . ALA A 1 91 ? 14.151 -10.926 -5.783 1.00 90.50 91 ALA A N 1
ATOM 740 C CA . ALA A 1 91 ? 14.383 -11.469 -4.441 1.00 90.50 91 ALA A CA 1
ATOM 741 C C . ALA A 1 91 ? 15.590 -10.808 -3.742 1.00 90.50 91 ALA A C 1
ATOM 743 O O . ALA A 1 91 ? 15.505 -10.448 -2.572 1.00 90.50 91 ALA A O 1
ATOM 744 N N . GLY A 1 92 ? 16.686 -10.573 -4.475 1.00 93.00 92 GLY A N 1
ATOM 745 C CA . GLY A 1 92 ? 17.882 -9.921 -3.935 1.00 93.00 92 GLY A CA 1
ATOM 746 C C . GLY A 1 92 ? 17.719 -8.421 -3.664 1.00 93.00 92 GLY A C 1
ATOM 747 O O . GLY A 1 92 ? 18.362 -7.895 -2.760 1.00 93.00 92 GLY A O 1
ATOM 748 N N . GLU A 1 93 ? 16.872 -7.716 -4.420 1.00 94.44 93 GLU A N 1
ATOM 749 C 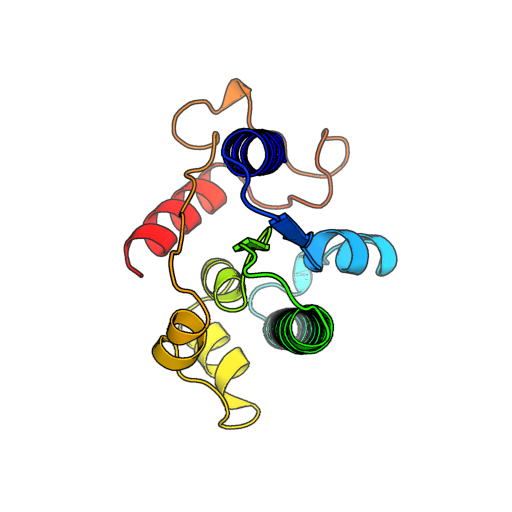CA . GLU A 1 93 ? 16.502 -6.330 -4.099 1.00 94.44 93 GLU A CA 1
ATOM 750 C C . GLU A 1 93 ? 15.612 -6.282 -2.858 1.00 94.44 93 GLU A C 1
ATOM 752 O O . GLU A 1 93 ? 15.891 -5.500 -1.956 1.00 94.44 93 GLU A O 1
ATOM 757 N N . TRP A 1 94 ? 14.597 -7.148 -2.777 1.00 92.56 94 TRP A N 1
ATOM 758 C CA . TRP A 1 94 ? 13.673 -7.193 -1.643 1.00 92.56 94 TRP A CA 1
ATOM 759 C C . TRP A 1 94 ? 14.381 -7.536 -0.332 1.00 92.56 94 TRP A C 1
ATOM 761 O O . TRP A 1 94 ? 14.148 -6.889 0.685 1.00 92.56 94 TRP A O 1
ATOM 771 N N . GLU A 1 95 ? 15.318 -8.484 -0.370 1.00 91.69 95 GLU A N 1
ATOM 772 C CA . GLU A 1 95 ? 16.169 -8.802 0.776 1.00 91.69 95 GLU A CA 1
ATOM 773 C C . GLU A 1 95 ? 16.919 -7.557 1.274 1.00 91.69 95 GLU A C 1
ATOM 775 O O . GLU A 1 95 ? 16.966 -7.297 2.471 1.00 91.69 95 GLU A O 1
ATOM 780 N N . LYS A 1 96 ? 17.436 -6.716 0.368 1.00 92.44 96 LYS A N 1
ATOM 781 C CA . LYS A 1 96 ? 18.094 -5.452 0.741 1.00 92.44 96 LYS A CA 1
ATOM 782 C C . LYS A 1 96 ? 17.112 -4.412 1.284 1.00 92.44 96 LYS A C 1
ATOM 784 O O . LYS A 1 96 ? 17.473 -3.699 2.217 1.00 92.44 96 LYS A O 1
ATOM 789 N N . VAL A 1 97 ? 15.897 -4.335 0.729 1.00 92.25 97 VAL A N 1
ATOM 790 C CA . VAL A 1 97 ? 14.826 -3.447 1.221 1.00 92.25 97 VAL A CA 1
ATOM 791 C C . VAL A 1 97 ? 14.480 -3.778 2.677 1.00 92.25 97 VAL A C 1
ATOM 793 O O . VAL A 1 97 ? 14.370 -2.870 3.498 1.00 92.25 97 VAL A O 1
ATOM 796 N N . ARG A 1 98 ? 14.365 -5.070 3.011 1.00 86.62 98 ARG A N 1
ATOM 797 C CA . ARG A 1 98 ? 14.049 -5.547 4.367 1.00 86.62 98 ARG A CA 1
ATOM 798 C C . ARG A 1 98 ? 15.234 -5.466 5.337 1.00 86.62 98 ARG A C 1
ATOM 800 O O . ARG A 1 98 ? 15.059 -5.127 6.508 1.00 86.62 98 ARG A O 1
ATOM 807 N N . ASN A 1 99 ? 16.449 -5.739 4.858 1.00 77.06 99 ASN A N 1
ATOM 808 C CA . ASN A 1 99 ? 17.621 -5.922 5.721 1.00 77.06 99 ASN A CA 1
ATOM 809 C C . ASN A 1 99 ? 18.337 -4.649 6.152 1.00 77.06 99 ASN A C 1
ATOM 811 O O . ASN A 1 99 ? 19.167 -4.725 7.054 1.00 77.06 99 ASN A O 1
ATOM 815 N N . SER A 1 100 ? 18.043 -3.478 5.583 1.00 57.03 100 SER A N 1
ATOM 816 C CA . SER A 1 100 ? 18.771 -2.255 5.952 1.00 57.03 100 SER A CA 1
ATOM 817 C C . SER A 1 100 ? 18.583 -1.826 7.417 1.00 57.03 100 SER A C 1
ATOM 819 O O . SER A 1 100 ? 19.261 -0.902 7.843 1.00 57.03 100 SER A O 1
ATOM 821 N N . ASN A 1 101 ? 17.698 -2.486 8.181 1.00 53.91 101 ASN A N 1
ATOM 822 C CA . ASN A 1 101 ? 17.488 -2.235 9.608 1.00 53.91 101 ASN A CA 1
ATOM 823 C C . ASN A 1 101 ? 17.241 -3.507 10.475 1.00 53.91 101 ASN A C 1
ATOM 825 O O . ASN A 1 101 ? 16.915 -3.358 11.647 1.00 53.91 101 ASN A O 1
ATOM 829 N N . HIS A 1 102 ? 17.349 -4.738 9.947 1.00 53.78 102 HIS A N 1
ATOM 830 C CA . HIS A 1 102 ? 16.984 -5.992 10.657 1.00 53.78 102 HIS A CA 1
ATOM 831 C C . HIS A 1 102 ? 15.528 -6.101 11.181 1.00 53.78 102 HIS A C 1
ATOM 833 O O . HIS A 1 102 ? 15.296 -6.849 12.125 1.00 53.78 102 HIS A O 1
ATOM 839 N N . ILE A 1 103 ? 14.547 -5.368 10.637 1.00 63.44 103 ILE A N 1
ATOM 840 C CA . ILE A 1 103 ? 13.273 -5.176 11.370 1.00 63.44 103 ILE A CA 1
ATOM 841 C C . ILE A 1 103 ? 12.151 -6.149 10.972 1.00 63.44 103 ILE A C 1
ATOM 843 O O . ILE A 1 103 ? 11.376 -6.504 11.849 1.00 63.44 103 ILE A O 1
ATOM 847 N N . TYR A 1 104 ? 12.031 -6.585 9.708 1.00 79.62 104 TYR A N 1
ATOM 848 C CA . TYR A 1 104 ? 10.843 -7.350 9.290 1.00 79.62 104 TYR A CA 1
ATOM 849 C C . TYR A 1 104 ? 11.141 -8.506 8.325 1.00 79.62 104 TYR A C 1
ATOM 851 O O . TYR A 1 104 ? 11.709 -8.322 7.244 1.00 79.62 104 TYR A O 1
ATOM 859 N N . THR A 1 105 ? 10.693 -9.694 8.707 1.00 88.56 105 THR A N 1
ATOM 860 C CA . THR A 1 105 ? 10.483 -10.865 7.854 1.00 88.56 105 THR A CA 1
ATOM 861 C C . THR A 1 105 ? 9.230 -10.689 6.994 1.00 88.56 105 THR A C 1
ATOM 863 O O . THR A 1 105 ? 8.355 -9.880 7.303 1.00 88.56 105 THR A O 1
ATOM 866 N N . ASP A 1 106 ? 9.115 -11.470 5.916 1.00 89.25 106 ASP A N 1
ATOM 867 C CA . ASP A 1 106 ? 7.897 -11.484 5.095 1.00 89.25 106 ASP A CA 1
ATOM 868 C C . ASP A 1 106 ? 6.662 -11.823 5.962 1.00 89.25 106 ASP A C 1
ATOM 870 O O . ASP A 1 106 ? 5.634 -11.158 5.850 1.00 89.25 106 ASP A O 1
ATOM 874 N N . GLN A 1 107 ? 6.795 -12.771 6.901 1.00 89.12 107 GLN A N 1
ATOM 875 C CA . GLN A 1 107 ? 5.730 -13.146 7.839 1.00 89.12 107 GLN A CA 1
ATOM 876 C C . GLN A 1 107 ? 5.309 -11.983 8.747 1.00 89.12 107 GLN A C 1
ATOM 878 O O . GLN A 1 107 ? 4.122 -11.702 8.855 1.00 89.12 107 GLN A O 1
ATOM 883 N N . GLU A 1 108 ? 6.259 -11.256 9.343 1.00 90.69 108 GLU A N 1
ATOM 884 C CA . GLU A 1 108 ? 5.946 -10.106 10.207 1.00 90.69 108 GLU A CA 1
ATOM 885 C C . GLU A 1 108 ? 5.229 -8.979 9.458 1.00 90.69 108 GLU A C 1
ATOM 887 O O . GLU A 1 108 ? 4.456 -8.240 10.064 1.00 90.69 108 GLU A O 1
ATOM 892 N N . LEU A 1 109 ? 5.464 -8.832 8.149 1.00 91.50 109 LEU A N 1
ATOM 893 C CA . LEU A 1 109 ? 4.723 -7.880 7.321 1.00 91.50 109 LEU A CA 1
ATOM 894 C C . LEU A 1 109 ? 3.297 -8.367 7.030 1.00 91.50 109 LEU A C 1
ATOM 896 O O . LEU A 1 109 ? 2.383 -7.544 7.001 1.00 91.50 109 LEU A O 1
ATOM 900 N N . PHE A 1 110 ? 3.096 -9.673 6.834 1.00 89.75 110 PHE A N 1
ATOM 901 C CA . PHE A 1 110 ? 1.772 -10.265 6.615 1.00 89.75 110 PHE A CA 1
ATOM 902 C C . PHE A 1 110 ? 0.911 -10.313 7.878 1.00 89.75 110 PHE A C 1
ATOM 904 O O . PHE A 1 110 ? -0.278 -10.009 7.801 1.00 89.75 110 PHE A O 1
ATOM 911 N N . ASP A 1 111 ? 1.507 -10.603 9.035 1.00 91.81 111 ASP A N 1
ATOM 912 C CA . ASP A 1 111 ? 0.817 -10.714 10.332 1.00 91.81 111 ASP A CA 1
ATOM 913 C C . ASP A 1 111 ? 0.189 -9.392 10.805 1.00 91.81 111 ASP A C 1
ATOM 915 O O . ASP A 1 111 ? -0.559 -9.354 11.781 1.00 91.81 111 ASP A O 1
ATOM 919 N N . ARG A 1 112 ? 0.452 -8.290 10.094 1.00 93.06 112 ARG A N 1
ATOM 920 C CA . ARG A 1 112 ? -0.203 -6.991 10.292 1.00 93.06 112 ARG A CA 1
ATOM 921 C C . ARG A 1 112 ? -1.653 -6.971 9.798 1.00 93.06 112 ARG A C 1
ATOM 923 O O . ARG A 1 112 ? -2.374 -6.028 10.123 1.00 93.06 112 ARG A O 1
ATOM 930 N N . TYR A 1 113 ? -2.074 -7.957 9.002 1.00 95.19 113 TYR A N 1
ATOM 931 C CA . TYR A 1 113 ? -3.381 -7.988 8.346 1.00 95.19 113 TYR A CA 1
ATOM 932 C C . TYR A 1 113 ? -4.184 -9.229 8.732 1.00 95.19 113 TYR A C 1
ATOM 934 O O . TYR A 1 113 ? -3.713 -10.351 8.588 1.00 95.19 113 TYR A O 1
ATOM 942 N N . ASP A 1 114 ? -5.454 -9.038 9.100 1.00 95.62 114 ASP A N 1
ATOM 943 C CA . ASP A 1 114 ? -6.379 -10.161 9.308 1.00 95.62 114 ASP A CA 1
ATOM 944 C C . ASP A 1 114 ? -6.747 -10.862 7.988 1.00 95.62 114 ASP A C 1
ATOM 946 O O . ASP A 1 114 ? -7.023 -12.061 7.955 1.00 95.62 114 ASP A O 1
ATOM 950 N N . VAL A 1 115 ? -6.803 -10.100 6.887 1.00 93.81 115 VAL A N 1
ATOM 951 C CA . VAL A 1 115 ? -7.169 -10.586 5.550 1.00 93.81 115 VAL A CA 1
ATOM 952 C C . VAL A 1 115 ? -6.406 -9.807 4.483 1.00 93.81 115 VAL A C 1
ATOM 954 O O . VAL A 1 115 ? -6.465 -8.578 4.441 1.00 93.81 115 VAL A O 1
ATOM 957 N N . VAL A 1 116 ? -5.785 -10.528 3.548 1.00 92.25 116 VAL A N 1
ATOM 958 C CA . VAL A 1 116 ? -5.169 -9.963 2.340 1.00 92.25 116 VAL A CA 1
ATOM 959 C C . VAL A 1 116 ? -5.990 -10.351 1.112 1.00 92.25 116 VAL A C 1
ATOM 961 O O . VAL A 1 116 ? -6.346 -11.512 0.923 1.00 92.25 116 VAL A O 1
ATOM 964 N N . ILE A 1 117 ? -6.307 -9.368 0.262 1.00 91.62 117 ILE A N 1
ATOM 965 C CA . ILE A 1 117 ? -7.045 -9.581 -0.990 1.00 91.62 117 ILE A CA 1
ATOM 966 C C . ILE A 1 117 ? -6.140 -9.214 -2.164 1.00 91.62 117 ILE A C 1
ATOM 968 O O . ILE A 1 117 ? -5.980 -8.038 -2.494 1.00 91.62 117 ILE A O 1
ATOM 972 N N . HIS A 1 118 ? -5.592 -10.224 -2.835 1.00 90.06 118 HIS A N 1
ATOM 973 C CA . HIS A 1 118 ? -4.889 -10.031 -4.098 1.00 90.06 118 HIS A CA 1
ATOM 974 C C . HIS A 1 118 ? -5.895 -9.867 -5.249 1.00 90.06 118 HIS A C 1
ATOM 976 O O . HIS A 1 118 ? -6.682 -10.768 -5.547 1.00 90.06 118 HIS A O 1
ATOM 982 N N . MET A 1 119 ? -5.875 -8.705 -5.905 1.00 88.50 119 MET A N 1
ATOM 983 C CA . MET A 1 119 ? -6.670 -8.438 -7.104 1.00 88.50 119 MET A CA 1
ATOM 984 C C . MET A 1 119 ? -5.803 -8.574 -8.352 1.00 88.50 119 MET A C 1
ATOM 986 O O . MET A 1 119 ? -4.829 -7.842 -8.502 1.00 88.50 119 MET A O 1
ATOM 990 N N . THR A 1 120 ? -6.205 -9.446 -9.274 1.00 88.31 120 THR A N 1
ATOM 991 C CA . THR A 1 120 ? -5.493 -9.637 -10.539 1.00 88.31 120 THR A CA 1
ATOM 992 C C . THR A 1 120 ? -5.713 -8.455 -11.477 1.00 88.31 120 THR A C 1
ATOM 994 O O . THR A 1 120 ? -6.793 -7.854 -11.546 1.00 88.31 120 THR A O 1
ATOM 997 N N . SER A 1 121 ? -4.666 -8.099 -12.209 1.00 87.50 121 SER A N 1
ATOM 998 C CA . SER A 1 121 ? -4.680 -6.996 -13.149 1.00 87.50 121 SER A CA 1
ATOM 999 C C . SER A 1 121 ? -5.582 -7.285 -14.347 1.00 87.50 121 SER A C 1
ATOM 1001 O O . SER A 1 121 ? -5.594 -8.374 -14.924 1.00 87.50 121 SER A O 1
ATOM 1003 N N . ALA A 1 122 ? -6.250 -6.233 -14.830 1.00 89.31 122 ALA A N 1
ATOM 1004 C CA . ALA A 1 122 ? -6.923 -6.265 -16.124 1.00 89.31 122 ALA A CA 1
ATOM 1005 C C . ALA A 1 122 ? -5.959 -6.597 -17.281 1.00 89.31 122 ALA A C 1
ATOM 1007 O O . ALA A 1 122 ? -6.415 -7.062 -18.316 1.00 89.31 122 ALA A O 1
ATOM 1008 N N . ALA A 1 123 ? -4.642 -6.413 -17.110 1.00 87.38 123 ALA A N 1
ATOM 1009 C CA . ALA A 1 123 ? -3.632 -6.776 -18.108 1.00 87.38 123 ALA A CA 1
ATOM 1010 C C . ALA A 1 123 ? -3.720 -8.239 -18.574 1.00 87.38 123 ALA A C 1
ATOM 1012 O O . ALA A 1 123 ? -3.353 -8.522 -19.711 1.00 87.38 123 ALA A O 1
ATOM 1013 N N . VAL A 1 124 ? -4.196 -9.145 -17.712 1.00 83.00 124 VAL A N 1
ATOM 1014 C CA . VAL A 1 124 ? -4.296 -10.578 -18.013 1.00 83.00 124 VAL A CA 1
ATOM 1015 C C . VAL A 1 124 ? -5.623 -10.900 -18.703 1.00 83.00 124 VAL A C 1
ATOM 1017 O O . VAL A 1 124 ? -5.636 -11.384 -19.830 1.00 83.00 124 VAL A O 1
ATOM 1020 N N . ASP A 1 125 ? -6.749 -10.583 -18.058 1.00 85.38 125 ASP A N 1
ATOM 1021 C CA . ASP A 1 125 ? -8.069 -11.078 -18.489 1.00 85.38 125 ASP A CA 1
ATOM 1022 C C . ASP A 1 125 ? -8.862 -10.085 -19.362 1.00 85.38 125 ASP A C 1
ATOM 1024 O O . ASP A 1 125 ? -9.880 -10.433 -19.981 1.00 85.38 125 ASP A O 1
ATOM 1028 N N . ARG A 1 126 ? -8.455 -8.809 -19.351 1.00 89.81 126 ARG A N 1
ATOM 1029 C CA . ARG A 1 126 ? -9.165 -7.676 -19.967 1.00 89.81 126 ARG A CA 1
ATOM 1030 C C . ARG A 1 126 ? -8.193 -6.574 -20.449 1.00 89.81 126 ARG A C 1
ATOM 1032 O O . ARG A 1 126 ? -8.346 -5.416 -20.040 1.00 89.81 126 ARG A O 1
ATOM 1039 N N . PRO A 1 127 ? -7.198 -6.885 -21.302 1.00 86.94 127 PRO A N 1
ATOM 1040 C CA . PRO A 1 127 ? -6.115 -5.958 -21.652 1.00 86.94 127 PRO A CA 1
ATOM 1041 C C . PRO A 1 127 ? -6.602 -4.636 -22.264 1.00 86.94 127 PRO A C 1
ATOM 1043 O O . PRO A 1 127 ? -5.966 -3.605 -22.074 1.00 86.94 127 PRO A O 1
ATOM 1046 N N . GLN A 1 128 ? -7.772 -4.625 -22.910 1.00 88.69 128 GLN A N 1
ATOM 1047 C CA . GLN A 1 128 ? -8.408 -3.416 -23.444 1.00 88.69 128 GLN A CA 1
ATOM 1048 C C . GLN A 1 128 ? -8.749 -2.356 -22.382 1.00 88.69 128 GLN A C 1
ATOM 1050 O O . GLN A 1 128 ? -8.966 -1.198 -22.724 1.00 88.69 128 GLN A O 1
ATOM 1055 N N . PHE A 1 129 ? -8.820 -2.738 -21.103 1.00 87.75 129 PHE A N 1
ATOM 1056 C CA . PHE A 1 129 ? -9.067 -1.824 -19.983 1.00 87.75 129 PHE 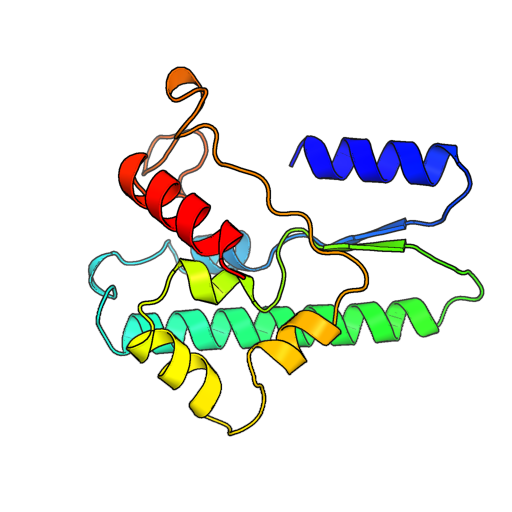A CA 1
ATOM 1057 C C . PHE A 1 129 ? -7.792 -1.484 -19.197 1.00 87.75 129 PHE A C 1
ATOM 1059 O O . PHE A 1 129 ? -7.868 -0.813 -18.167 1.00 87.75 129 PHE A O 1
ATOM 1066 N N . TYR A 1 130 ? -6.622 -1.944 -19.648 1.00 88.06 130 TYR A N 1
ATOM 1067 C CA . TYR A 1 130 ? -5.350 -1.674 -18.989 1.00 88.06 130 TYR A CA 1
ATOM 1068 C C . TYR A 1 130 ? -4.657 -0.454 -19.611 1.00 88.06 130 TYR A C 1
ATOM 1070 O O . TYR A 1 130 ? -4.159 -0.510 -20.731 1.00 88.06 130 TYR A O 1
ATOM 1078 N N . SER A 1 131 ? -4.605 0.646 -18.859 1.00 87.62 131 SER A N 1
ATOM 1079 C CA . SER A 1 131 ? -3.930 1.895 -19.238 1.00 87.62 131 SER A CA 1
ATOM 1080 C C . SER A 1 131 ? -2.658 2.076 -18.414 1.00 87.62 131 SER A C 1
ATOM 1082 O O . SER A 1 131 ? -2.718 1.924 -17.193 1.00 87.62 131 SER A O 1
ATOM 1084 N N . TYR A 1 132 ? -1.535 2.402 -19.058 1.00 86.62 132 TYR A N 1
ATOM 1085 C CA . TYR A 1 132 ? -0.235 2.622 -18.416 1.00 86.62 132 TYR A CA 1
ATOM 1086 C C . TYR A 1 132 ? 0.616 3.628 -19.210 1.00 86.62 132 TYR A C 1
ATOM 1088 O O . TYR A 1 132 ? 0.421 3.791 -20.415 1.00 86.62 132 TYR A O 1
ATOM 1096 N N . GLY A 1 133 ? 1.576 4.264 -18.540 1.00 80.50 133 GLY A N 1
ATOM 1097 C CA . GLY A 1 133 ? 2.542 5.193 -19.123 1.00 80.50 133 GLY A CA 1
ATOM 1098 C C . GLY A 1 133 ? 2.060 6.644 -19.204 1.00 80.50 133 GLY A C 1
ATOM 1099 O O . GLY A 1 133 ? 0.909 6.962 -18.896 1.00 80.50 133 GLY A O 1
ATOM 1100 N N . VAL A 1 134 ? 2.978 7.520 -19.620 1.00 79.75 134 VAL A N 1
ATOM 1101 C CA . VAL A 1 134 ? 2.747 8.962 -19.816 1.00 79.75 134 VAL A CA 1
ATOM 1102 C C . VAL A 1 134 ? 1.671 9.187 -20.884 1.00 79.75 134 VAL A C 1
ATOM 1104 O O . VAL A 1 134 ? 1.691 8.528 -21.924 1.00 79.75 134 VAL A O 1
ATOM 1107 N N . GLY A 1 135 ? 0.735 10.110 -20.638 1.00 77.50 135 GLY A N 1
ATOM 1108 C CA . GLY A 1 135 ? -0.394 10.386 -21.533 1.00 77.50 135 GLY A CA 1
ATOM 1109 C C . GLY A 1 135 ? -1.547 9.382 -21.428 1.00 77.50 135 GLY A C 1
ATOM 1110 O O . GLY A 1 135 ? -2.483 9.430 -22.226 1.00 77.50 135 GLY A O 1
ATOM 1111 N N . SER A 1 136 ? -1.490 8.462 -20.463 1.00 83.25 136 SER A N 1
ATOM 1112 C CA . SER A 1 136 ? -2.543 7.487 -20.186 1.00 83.25 136 SER A CA 1
ATOM 1113 C C . SER A 1 136 ? -3.450 7.961 -19.039 1.00 83.25 136 SER A C 1
ATOM 1115 O O . SER A 1 136 ? -3.150 8.934 -18.354 1.00 83.25 136 SER A O 1
ATOM 1117 N N . THR A 1 137 ? -4.558 7.264 -18.761 1.00 80.25 137 THR A N 1
ATOM 1118 C CA . THR A 1 137 ? -5.434 7.613 -17.618 1.00 80.25 137 THR A CA 1
ATOM 1119 C C . THR A 1 137 ? -4.809 7.316 -16.248 1.00 80.25 137 THR A C 1
ATOM 1121 O O . THR A 1 137 ? -5.422 7.592 -15.217 1.00 80.25 137 THR A O 1
ATOM 1124 N N . ASN A 1 138 ? -3.609 6.727 -16.221 1.00 75.50 138 ASN A N 1
ATOM 1125 C CA . ASN A 1 138 ? -2.863 6.396 -15.015 1.00 75.50 138 ASN A CA 1
ATOM 1126 C C . ASN A 1 138 ? -1.352 6.506 -15.289 1.00 75.50 138 ASN A C 1
ATOM 1128 O O . ASN A 1 138 ? -0.682 5.509 -15.559 1.00 75.50 138 ASN A O 1
ATOM 1132 N N . GLU A 1 139 ? -0.828 7.730 -15.252 1.00 80.50 139 GLU A N 1
ATOM 1133 C CA . GLU A 1 139 ? 0.565 8.018 -15.624 1.00 80.50 139 GLU A CA 1
ATOM 1134 C C . GLU A 1 139 ? 1.595 7.472 -14.630 1.00 80.50 139 GLU A C 1
ATOM 1136 O O . GLU A 1 139 ? 2.700 7.105 -15.028 1.00 80.50 139 GLU A O 1
ATOM 1141 N N . SER A 1 140 ? 1.226 7.335 -13.352 1.00 80.06 140 SER A N 1
ATOM 1142 C CA . SER A 1 140 ? 2.089 6.730 -12.330 1.00 80.06 140 SER A CA 1
ATOM 1143 C C . SER A 1 140 ? 2.295 5.226 -12.547 1.00 80.06 140 SER A C 1
ATOM 1145 O O . SER A 1 140 ? 3.244 4.636 -12.023 1.00 80.06 140 SER A O 1
ATOM 1147 N N . ARG A 1 141 ? 1.449 4.582 -13.362 1.00 84.00 141 ARG A N 1
ATOM 1148 C CA . ARG A 1 141 ? 1.609 3.182 -13.754 1.00 84.00 141 ARG A CA 1
ATOM 1149 C C . ARG A 1 141 ? 2.586 3.064 -14.918 1.00 84.00 141 ARG A C 1
ATOM 1151 O O . ARG A 1 141 ? 2.204 3.186 -16.073 1.00 84.00 141 ARG A O 1
ATOM 1158 N N . PHE A 1 142 ? 3.828 2.708 -14.622 1.00 82.31 142 PHE A N 1
ATOM 1159 C CA . PHE A 1 142 ? 4.867 2.495 -15.638 1.00 82.31 142 PHE A CA 1
ATOM 1160 C C . PHE A 1 142 ? 5.034 1.027 -16.084 1.00 82.31 142 PHE A C 1
ATOM 1162 O O . PHE A 1 142 ? 5.851 0.733 -16.954 1.00 82.31 142 PHE A O 1
ATOM 1169 N N . HIS A 1 143 ? 4.275 0.089 -15.510 1.00 84.88 143 HIS A N 1
ATOM 1170 C CA . HIS A 1 143 ? 4.361 -1.335 -15.850 1.00 84.88 143 HIS A CA 1
ATOM 1171 C C . HIS A 1 143 ? 3.647 -1.649 -17.163 1.00 84.88 143 HIS A C 1
ATOM 1173 O O . HIS A 1 143 ? 2.492 -1.275 -17.354 1.00 84.88 143 HIS A O 1
ATOM 1179 N N . THR A 1 144 ? 4.315 -2.401 -18.037 1.00 88.00 144 THR A N 1
ATOM 1180 C CA . THR A 1 144 ? 3.674 -2.973 -19.226 1.00 88.00 144 THR A CA 1
ATOM 1181 C C . THR A 1 144 ? 2.685 -4.079 -18.823 1.00 88.00 144 THR A C 1
ATOM 1183 O O . THR A 1 144 ? 2.810 -4.644 -17.731 1.00 88.00 144 THR A O 1
ATOM 1186 N N . PRO A 1 145 ? 1.734 -4.465 -19.697 1.00 89.75 145 PRO A N 1
ATOM 1187 C CA . PRO A 1 145 ? 0.820 -5.570 -19.418 1.00 89.75 145 PRO A CA 1
ATOM 1188 C C . PRO A 1 145 ? 1.538 -6.875 -19.045 1.00 89.75 145 PRO A C 1
ATOM 1190 O O . PRO A 1 145 ? 1.115 -7.559 -18.118 1.00 89.75 145 PRO A 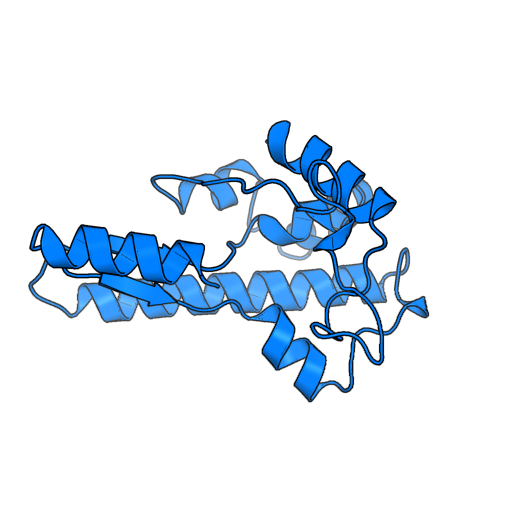O 1
ATOM 1193 N N . SER A 1 146 ? 2.662 -7.184 -19.705 1.00 89.19 146 SER A N 1
ATOM 1194 C CA . SER A 1 146 ? 3.476 -8.368 -19.390 1.00 89.19 146 SER A CA 1
ATOM 1195 C C . SER A 1 146 ? 4.068 -8.297 -17.983 1.00 89.19 146 SER A C 1
ATOM 1197 O O . SER A 1 146 ? 3.951 -9.251 -17.222 1.00 89.19 146 SER A O 1
ATOM 1199 N N . MET A 1 147 ? 4.645 -7.150 -17.608 1.00 88.69 147 MET A N 1
ATOM 1200 C CA . MET A 1 147 ? 5.186 -6.953 -16.259 1.00 88.69 147 MET A CA 1
ATOM 1201 C C . MET A 1 147 ? 4.093 -7.050 -15.190 1.00 88.69 147 MET A C 1
ATOM 1203 O O . MET A 1 147 ? 4.320 -7.606 -14.121 1.00 88.69 147 MET A O 1
ATOM 1207 N N . ALA A 1 148 ? 2.896 -6.532 -15.477 1.00 89.81 148 ALA A N 1
ATOM 1208 C CA . ALA A 1 148 ? 1.758 -6.646 -14.572 1.00 89.81 148 ALA A CA 1
ATOM 1209 C C . ALA A 1 148 ? 1.298 -8.103 -14.409 1.00 89.81 148 ALA A C 1
ATOM 1211 O O . ALA A 1 148 ? 1.020 -8.530 -13.297 1.00 89.81 148 ALA A O 1
ATOM 1212 N N . ALA A 1 149 ? 1.270 -8.876 -15.496 1.00 89.88 149 ALA A N 1
ATOM 1213 C CA . ALA A 1 149 ? 0.928 -10.295 -15.455 1.00 89.88 149 ALA A CA 1
ATOM 1214 C C . ALA A 1 149 ? 1.955 -11.130 -14.669 1.00 89.88 149 ALA A C 1
ATOM 1216 O O . ALA A 1 149 ? 1.588 -12.086 -13.990 1.00 89.88 149 ALA A O 1
ATOM 1217 N N . GLU A 1 150 ? 3.242 -10.789 -14.753 1.00 89.31 150 GLU A N 1
ATOM 1218 C CA . GLU A 1 150 ? 4.292 -11.413 -13.937 1.00 89.31 150 GLU A CA 1
ATOM 1219 C C . GLU A 1 150 ? 4.134 -11.070 -12.453 1.00 89.31 150 GLU A C 1
ATOM 1221 O O . GLU A 1 150 ? 4.199 -11.966 -11.612 1.00 89.31 150 GLU A O 1
ATOM 1226 N N . ALA A 1 151 ? 3.851 -9.804 -12.137 1.00 87.75 151 ALA A N 1
ATOM 1227 C CA . ALA A 1 151 ? 3.573 -9.373 -10.770 1.00 87.75 151 ALA A CA 1
ATOM 1228 C C . ALA A 1 151 ? 2.333 -10.074 -10.183 1.00 87.75 151 ALA A C 1
ATOM 1230 O O . ALA A 1 151 ? 2.364 -10.481 -9.024 1.00 87.75 151 ALA A O 1
ATOM 1231 N N . ASP A 1 152 ? 1.279 -10.285 -10.980 1.00 89.88 152 ASP A N 1
ATOM 1232 C CA . ASP A 1 152 ? 0.089 -11.037 -10.561 1.00 89.88 152 ASP A CA 1
ATOM 1233 C C . ASP A 1 152 ? 0.408 -12.500 -10.230 1.00 89.88 152 ASP A C 1
ATOM 1235 O O . ASP A 1 152 ? -0.147 -13.052 -9.285 1.00 89.88 152 ASP A O 1
ATOM 1239 N N . LYS A 1 153 ? 1.288 -13.156 -11.000 1.00 88.88 153 LYS A N 1
ATOM 1240 C CA . LYS A 1 153 ? 1.712 -14.535 -10.698 1.00 88.88 153 LYS A CA 1
ATOM 1241 C C . LYS A 1 153 ? 2.454 -14.584 -9.372 1.00 88.88 153 LYS A C 1
ATOM 1243 O O . LYS A 1 153 ? 2.106 -15.385 -8.515 1.00 88.88 153 LYS A O 1
ATOM 1248 N N . LEU A 1 154 ? 3.414 -13.680 -9.205 1.00 85.94 154 LEU A N 1
ATOM 1249 C CA . LEU A 1 154 ? 4.214 -13.575 -7.995 1.00 85.94 154 LEU A CA 1
ATOM 1250 C C . LEU A 1 154 ? 3.340 -13.285 -6.763 1.00 85.94 154 LEU A C 1
ATOM 1252 O O . LEU A 1 154 ? 3.506 -13.914 -5.728 1.00 85.94 154 LEU A O 1
ATOM 1256 N N . GLY A 1 155 ? 2.358 -12.389 -6.887 1.00 84.25 155 GLY A N 1
ATOM 1257 C CA . GLY A 1 155 ? 1.427 -12.055 -5.807 1.00 84.25 155 GLY A CA 1
ATOM 1258 C C . GLY A 1 155 ? 0.484 -13.185 -5.381 1.00 84.25 155 GLY A C 1
ATOM 1259 O O . GLY A 1 155 ? -0.161 -13.043 -4.352 1.00 84.25 155 GLY A O 1
ATOM 1260 N N . ARG A 1 156 ? 0.383 -14.282 -6.147 1.00 84.50 156 ARG A N 1
ATOM 1261 C CA . ARG A 1 156 ? -0.362 -15.496 -5.758 1.00 84.50 156 ARG A CA 1
ATOM 1262 C C . ARG A 1 156 ? 0.501 -16.529 -5.035 1.00 84.50 156 ARG A C 1
ATOM 1264 O O . ARG A 1 156 ? -0.042 -17.501 -4.522 1.00 84.50 156 ARG A O 1
ATOM 1271 N N . GLU A 1 157 ? 1.822 -16.381 -5.096 1.00 81.56 157 GLU A N 1
ATOM 1272 C CA . GLU A 1 157 ? 2.776 -17.300 -4.465 1.00 81.56 157 GLU A CA 1
ATOM 1273 C C . GLU A 1 157 ? 3.053 -16.938 -2.999 1.00 81.56 157 GLU A C 1
ATOM 1275 O O . GLU A 1 157 ? 3.674 -17.730 -2.290 1.00 81.56 157 GLU A O 1
ATOM 1280 N N . PHE A 1 158 ? 2.591 -15.765 -2.562 1.00 72.75 158 PHE A N 1
ATOM 1281 C CA . PHE A 1 158 ? 2.621 -15.293 -1.180 1.00 72.75 158 PHE A CA 1
ATOM 1282 C C . PHE A 1 158 ? 1.209 -15.318 -0.596 1.00 72.75 158 PHE A C 1
ATOM 1284 O O . PHE A 1 158 ? 1.089 -15.634 0.604 1.00 72.75 158 PHE A O 1
#

Organism: Perkinsus olseni (NCBI:txid32597)

Radius of gyration: 16.66 Å; chains: 1; bounding box: 45×32×45 Å

pLDDT: mean 89.4, std 7.37, range [53.78, 96.69]